Protein AF-A0A1G2PEW4-F1 (afdb_monomer_lite)

Organism: NCBI:txid1802361

Structure (mmCIF, N/CA/C/O backbone):
data_AF-A0A1G2PEW4-F1
#
_entry.id   AF-A0A1G2PEW4-F1
#
loop_
_atom_site.group_PDB
_atom_site.id
_atom_site.type_symbol
_atom_site.label_atom_id
_atom_site.label_alt_id
_atom_site.label_comp_id
_atom_site.label_asym_id
_atom_site.label_entity_id
_atom_site.label_seq_id
_atom_site.pdbx_PDB_ins_code
_atom_site.Cartn_x
_atom_site.Cartn_y
_atom_site.Cartn_z
_atom_site.occupancy
_atom_site.B_iso_or_equiv
_atom_site.auth_seq_id
_atom_site.auth_comp_id
_atom_site.auth_asym_id
_atom_site.auth_atom_id
_atom_site.pdbx_PDB_model_num
ATOM 1 N N . MET A 1 1 ? -7.128 27.985 -19.359 1.00 50.12 1 MET A N 1
ATOM 2 C CA . MET A 1 1 ? -5.841 27.483 -18.821 1.00 50.12 1 MET A CA 1
ATOM 3 C C . MET A 1 1 ? -5.766 27.439 -17.284 1.00 50.12 1 MET A C 1
ATOM 5 O O . MET A 1 1 ? -4.909 26.736 -16.777 1.00 50.12 1 MET A O 1
ATOM 9 N N . GLY A 1 2 ? -6.664 28.099 -16.530 1.00 51.53 2 GLY A N 1
ATOM 10 C CA . GLY A 1 2 ? -6.629 28.114 -15.051 1.00 51.53 2 GLY A CA 1
ATOM 11 C C . GLY A 1 2 ? -7.220 26.892 -14.322 1.00 51.53 2 GLY A C 1
ATOM 12 O O . GLY A 1 2 ? -6.851 26.635 -13.184 1.00 51.53 2 GLY A O 1
ATOM 13 N N . PHE A 1 3 ? -8.084 26.095 -14.963 1.00 54.50 3 PHE A N 1
ATOM 14 C CA . PHE A 1 3 ? -8.710 24.927 -14.316 1.00 54.50 3 PHE A CA 1
ATOM 15 C C . PHE A 1 3 ? -7.766 23.726 -14.157 1.00 54.50 3 PHE A C 1
ATOM 17 O O . PHE A 1 3 ? -7.858 22.997 -13.173 1.00 54.50 3 PHE A O 1
ATOM 24 N N . TYR A 1 4 ? -6.822 23.544 -15.086 1.00 55.22 4 TYR A N 1
ATOM 25 C CA . TYR A 1 4 ? -5.857 22.442 -15.024 1.00 55.22 4 TYR A CA 1
ATOM 26 C C . TYR A 1 4 ? -4.822 22.643 -13.913 1.00 55.22 4 TYR A C 1
ATOM 28 O O . TYR A 1 4 ? -4.490 21.693 -13.214 1.00 55.22 4 TYR A O 1
ATOM 36 N N . ILE A 1 5 ? -4.366 23.879 -13.693 1.00 56.78 5 ILE A N 1
ATOM 37 C CA . ILE A 1 5 ? -3.359 24.175 -12.664 1.00 56.78 5 ILE A CA 1
ATOM 38 C C . ILE A 1 5 ? -3.954 23.976 -11.261 1.00 56.78 5 ILE A C 1
ATOM 40 O O . ILE A 1 5 ? -3.373 23.254 -10.457 1.00 56.78 5 ILE A O 1
ATOM 44 N N . LEU A 1 6 ? -5.178 24.464 -11.019 1.00 55.62 6 LEU A N 1
ATOM 45 C CA . LEU A 1 6 ? -5.891 24.255 -9.750 1.00 55.62 6 LEU A CA 1
ATOM 46 C C . LEU A 1 6 ? -6.212 22.777 -9.467 1.00 55.62 6 LEU A C 1
ATOM 48 O O . LEU A 1 6 ? -6.226 22.360 -8.309 1.00 55.62 6 LEU A O 1
ATOM 52 N N . SER A 1 7 ? -6.467 21.968 -10.503 1.00 55.16 7 SER A N 1
ATOM 53 C CA . SER A 1 7 ? -6.730 20.531 -10.338 1.00 55.16 7 SER A CA 1
ATOM 54 C C . SER A 1 7 ? -5.473 19.745 -9.955 1.00 55.16 7 SER A C 1
ATOM 56 O O . SER A 1 7 ? -5.556 18.798 -9.174 1.00 55.16 7 SER A O 1
ATOM 58 N N . LEU A 1 8 ? -4.312 20.130 -10.488 1.00 55.03 8 LEU A N 1
ATOM 59 C CA . LEU A 1 8 ? -3.032 19.494 -10.166 1.00 55.03 8 LEU A CA 1
ATOM 60 C C . LEU A 1 8 ? -2.547 19.892 -8.764 1.00 55.03 8 LEU A C 1
ATOM 62 O O . LEU A 1 8 ? -1.988 19.070 -8.038 1.00 55.03 8 LEU A O 1
ATOM 66 N N . GLU A 1 9 ? -2.836 21.121 -8.342 1.00 54.75 9 GLU A N 1
ATOM 67 C CA . GLU A 1 9 ? -2.476 21.633 -7.017 1.00 54.75 9 GLU A CA 1
ATOM 68 C C . GLU A 1 9 ? -3.271 20.952 -5.891 1.00 54.75 9 GLU A C 1
ATOM 70 O O . GLU A 1 9 ? -2.710 20.630 -4.845 1.00 54.75 9 GLU A O 1
ATOM 75 N N . ARG A 1 10 ? -4.542 20.596 -6.139 1.00 53.34 10 ARG A N 1
ATOM 76 C CA . ARG A 1 10 ? -5.347 19.774 -5.212 1.00 53.34 10 ARG A CA 1
ATOM 77 C C . ARG A 1 10 ? -4.837 18.341 -5.066 1.00 53.34 10 ARG A C 1
ATOM 79 O O . ARG A 1 10 ? -5.002 17.759 -4.001 1.00 53.34 10 ARG A O 1
ATOM 86 N N . MET A 1 11 ? -4.215 17.769 -6.100 1.00 54.56 11 MET A N 1
ATOM 87 C CA . MET A 1 11 ? -3.590 16.444 -5.987 1.00 54.56 11 MET A CA 1
ATOM 88 C C . MET A 1 11 ? -2.274 16.495 -5.207 1.00 54.56 11 MET A C 1
ATOM 90 O O . MET A 1 11 ? -1.981 15.569 -4.456 1.00 54.56 11 MET A O 1
ATOM 94 N N . LYS A 1 12 ? -1.516 17.594 -5.315 1.00 58.94 12 LYS A N 1
ATOM 95 C CA . LYS A 1 12 ? -0.271 17.796 -4.557 1.00 58.94 12 LYS A CA 1
ATOM 96 C C . LYS A 1 12 ? -0.507 18.104 -3.066 1.00 58.94 12 LYS A C 1
ATOM 98 O O . LYS A 1 12 ? 0.386 17.856 -2.264 1.00 58.94 12 LYS A O 1
ATOM 103 N N . ASN A 1 13 ? -1.698 18.593 -2.701 1.00 52.75 13 ASN A N 1
ATOM 104 C CA . ASN A 1 13 ? -2.072 18.984 -1.332 1.00 52.75 13 ASN A CA 1
ATOM 105 C C . ASN A 1 13 ? -2.990 17.996 -0.580 1.00 52.75 13 ASN A C 1
ATOM 107 O O . ASN A 1 13 ? -3.485 18.357 0.487 1.00 52.75 13 ASN A O 1
ATOM 111 N N . ARG A 1 14 ? -3.222 16.765 -1.068 1.00 58.19 14 ARG A N 1
ATOM 112 C CA . ARG A 1 14 ? -3.957 15.763 -0.268 1.00 58.19 14 ARG A CA 1
ATOM 113 C C . ARG A 1 14 ? -3.163 15.416 0.986 1.00 58.19 14 ARG A C 1
ATOM 115 O O . ARG A 1 14 ? -2.056 14.877 0.894 1.00 58.19 14 ARG A O 1
ATOM 122 N N . SER A 1 15 ? -3.719 15.711 2.157 1.00 64.62 15 SER A N 1
ATOM 123 C CA . SER A 1 15 ? -3.067 15.411 3.430 1.00 64.62 15 SER A CA 1
ATOM 124 C C . SER A 1 15 ? -2.902 13.896 3.603 1.00 64.62 15 SER A C 1
ATOM 126 O O . SER A 1 15 ? -3.697 13.101 3.101 1.00 64.62 15 SER A O 1
ATOM 128 N N . ALA A 1 16 ? -1.873 13.468 4.339 1.00 67.06 16 ALA A N 1
ATOM 129 C CA . ALA A 1 16 ? -1.629 12.047 4.617 1.00 67.06 16 ALA A CA 1
ATOM 130 C C . ALA A 1 16 ? -2.848 11.344 5.261 1.00 67.06 16 ALA A C 1
ATOM 132 O O . ALA A 1 16 ? -3.060 10.151 5.063 1.00 67.06 16 ALA A O 1
ATOM 133 N N . SER A 1 17 ? -3.686 12.094 5.984 1.00 72.25 17 SER A N 1
ATOM 134 C CA . SER A 1 17 ? -4.940 11.603 6.565 1.00 72.25 17 SER A CA 1
ATOM 135 C C . SER A 1 17 ? -6.000 11.233 5.520 1.00 72.25 17 SER A C 1
ATOM 137 O O . SER A 1 17 ? -6.711 10.246 5.698 1.00 72.25 17 SER A O 1
ATOM 139 N N . GLU A 1 18 ? -6.103 11.975 4.415 1.00 77.94 18 GLU A N 1
ATO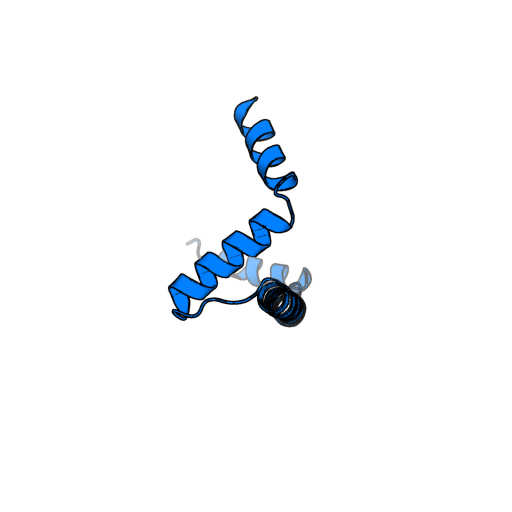M 140 C CA . GLU A 1 18 ? -7.049 11.666 3.336 1.00 77.94 18 GLU A CA 1
ATOM 141 C C . GLU A 1 18 ? -6.641 10.395 2.589 1.00 77.94 18 GLU A C 1
ATOM 143 O O . GLU A 1 18 ? -7.485 9.546 2.312 1.00 77.94 18 GLU A O 1
ATOM 148 N N . GLN A 1 19 ? -5.340 10.220 2.346 1.00 79.12 19 GLN A N 1
ATOM 149 C CA . GLN A 1 19 ? -4.792 9.047 1.656 1.00 79.12 19 GLN A CA 1
ATOM 150 C C . GLN A 1 19 ? -5.019 7.759 2.460 1.00 79.12 19 GLN A C 1
ATOM 152 O O . GLN A 1 19 ? -5.452 6.746 1.912 1.00 79.12 19 GLN A O 1
ATOM 157 N N . THR A 1 20 ? -4.804 7.806 3.778 1.00 81.50 20 THR A N 1
ATOM 158 C CA . THR A 1 20 ? -5.092 6.671 4.668 1.00 81.50 20 THR A CA 1
ATOM 159 C C . THR A 1 20 ? -6.586 6.344 4.696 1.00 81.50 20 THR A C 1
ATOM 161 O O . THR A 1 20 ? -6.960 5.172 4.682 1.00 81.50 20 THR A O 1
ATOM 164 N N . ASN A 1 21 ? -7.459 7.355 4.686 1.00 84.88 21 ASN A N 1
ATOM 165 C CA . ASN A 1 21 ? -8.907 7.142 4.652 1.00 84.88 21 ASN A CA 1
ATOM 166 C C . ASN A 1 21 ? -9.392 6.543 3.328 1.00 84.88 21 ASN A C 1
ATOM 168 O O . ASN A 1 21 ? -10.254 5.665 3.340 1.00 84.88 21 ASN A O 1
ATOM 172 N N . GLU A 1 22 ? -8.848 6.984 2.195 1.00 85.50 22 GLU A N 1
ATOM 173 C CA . GLU A 1 22 ? -9.137 6.367 0.896 1.00 85.50 22 GLU A CA 1
ATOM 174 C C . GLU A 1 22 ? -8.681 4.906 0.865 1.00 85.50 22 GLU A C 1
ATOM 176 O O . GLU A 1 22 ? -9.458 4.034 0.476 1.00 85.50 22 GLU A O 1
ATOM 181 N N . PHE A 1 23 ? -7.474 4.620 1.363 1.00 86.19 23 PHE A N 1
ATOM 182 C CA . PHE A 1 23 ? -6.960 3.254 1.452 1.00 86.19 23 PHE A CA 1
ATOM 183 C C . PHE A 1 23 ? -7.874 2.349 2.286 1.00 86.19 23 PHE A C 1
ATOM 185 O O . PHE A 1 23 ? -8.216 1.249 1.860 1.00 86.19 23 PHE A O 1
ATOM 192 N N . LYS A 1 24 ? -8.328 2.825 3.449 1.00 86.88 24 LYS A N 1
ATOM 193 C CA . LYS A 1 24 ? -9.259 2.088 4.314 1.00 86.88 24 LYS A CA 1
ATOM 194 C C . LYS A 1 24 ? -10.598 1.807 3.646 1.00 86.88 24 LYS A C 1
ATOM 196 O O . LYS A 1 24 ? -11.100 0.694 3.754 1.00 86.88 24 LYS A O 1
ATOM 201 N N . LYS A 1 25 ? -11.174 2.800 2.959 1.00 90.50 25 LYS A N 1
ATOM 202 C CA . LYS A 1 25 ? -12.435 2.628 2.223 1.00 90.50 25 LYS A CA 1
ATOM 203 C C . LYS A 1 25 ? -12.302 1.568 1.139 1.00 90.50 25 LYS A C 1
ATOM 205 O O . LYS A 1 25 ? -13.177 0.717 1.023 1.00 90.50 25 LYS A O 1
ATOM 210 N N . GLN A 1 26 ? -11.205 1.605 0.386 1.00 89.81 26 GLN A N 1
ATOM 211 C CA . GLN A 1 26 ? -10.937 0.614 -0.650 1.00 89.81 26 GLN A CA 1
ATOM 212 C C . GLN A 1 26 ? -10.742 -0.783 -0.047 1.00 89.81 26 GLN A C 1
ATOM 214 O O . GLN A 1 26 ? -11.333 -1.746 -0.522 1.00 89.81 26 GLN A O 1
ATOM 219 N N . TYR A 1 27 ? -9.986 -0.884 1.048 1.00 89.19 27 TYR A N 1
ATOM 220 C CA . TYR A 1 27 ? -9.769 -2.146 1.751 1.00 89.19 27 TYR A CA 1
ATOM 221 C C . TYR A 1 27 ? -11.080 -2.748 2.275 1.00 89.19 27 TYR A C 1
ATOM 223 O O . TYR A 1 27 ? -11.329 -3.937 2.098 1.00 89.19 27 TYR A O 1
ATOM 231 N N . PHE A 1 28 ? -11.958 -1.928 2.855 1.00 91.31 28 PHE A N 1
ATOM 232 C CA . PHE A 1 28 ? -13.280 -2.373 3.290 1.00 91.31 28 PHE A CA 1
ATOM 233 C C . PHE A 1 28 ? -14.154 -2.819 2.110 1.00 91.31 28 PHE A C 1
ATOM 235 O O . PHE A 1 28 ? -14.837 -3.832 2.204 1.00 91.31 28 PHE A O 1
ATOM 242 N N . ALA A 1 29 ? -14.117 -2.102 0.984 1.00 92.31 29 ALA A N 1
ATOM 243 C CA . ALA A 1 29 ? -14.877 -2.479 -0.206 1.00 92.31 29 ALA A CA 1
ATOM 244 C C . ALA A 1 29 ? -14.425 -3.827 -0.798 1.00 92.31 29 ALA A C 1
ATOM 246 O O . ALA A 1 29 ? -15.255 -4.573 -1.312 1.00 92.31 29 ALA A O 1
ATOM 247 N N . GLU A 1 30 ? -13.131 -4.143 -0.722 1.00 90.50 30 GLU A N 1
ATOM 248 C CA . GLU A 1 30 ? -12.569 -5.374 -1.288 1.00 90.50 30 GLU A CA 1
ATOM 249 C C . GLU A 1 30 ? -12.630 -6.571 -0.331 1.00 90.50 30 GLU A C 1
ATOM 251 O O . GLU A 1 30 ? -12.905 -7.689 -0.764 1.00 90.50 30 GLU A O 1
ATOM 256 N N . PHE A 1 31 ? -12.387 -6.352 0.963 1.00 89.88 31 PHE A N 1
ATOM 257 C CA . PHE A 1 31 ? -12.232 -7.425 1.952 1.00 89.88 31 PHE A CA 1
ATOM 258 C C . PHE A 1 31 ? -13.351 -7.466 2.999 1.00 89.88 31 PHE A C 1
ATOM 260 O O . PHE A 1 31 ? -13.440 -8.431 3.752 1.00 89.88 31 PHE A O 1
ATOM 267 N N . GLY A 1 32 ? -14.204 -6.438 3.073 1.00 91.00 32 GLY A N 1
ATOM 268 C CA . GLY A 1 32 ? -15.263 -6.325 4.084 1.00 91.00 32 GLY A CA 1
ATOM 269 C C . GLY A 1 32 ? -14.753 -6.087 5.510 1.00 91.00 32 GLY A C 1
ATOM 270 O O . GLY A 1 32 ? -15.535 -6.142 6.455 1.00 91.00 32 GLY A O 1
ATOM 271 N N . GLU A 1 33 ? -13.452 -5.836 5.682 1.00 89.31 33 GLU A N 1
ATOM 272 C CA . GLU A 1 33 ? -12.809 -5.646 6.981 1.00 89.31 33 GLU A CA 1
ATOM 273 C C . GLU A 1 33 ? -12.461 -4.175 7.223 1.00 89.31 33 GLU A C 1
ATOM 275 O O . GLU A 1 33 ? -11.818 -3.523 6.397 1.00 89.31 33 GLU A O 1
ATOM 280 N N . GLU A 1 34 ? -12.830 -3.653 8.393 1.00 88.50 34 GLU A N 1
ATOM 281 C CA . GLU A 1 34 ? -12.326 -2.362 8.858 1.00 88.50 34 GLU A CA 1
ATOM 282 C C . GLU A 1 34 ? -10.938 -2.519 9.485 1.00 88.50 34 GLU A C 1
ATOM 284 O O . GLU A 1 34 ? -10.661 -3.451 10.244 1.00 88.50 34 GLU A O 1
ATOM 289 N N . ILE A 1 35 ? -10.044 -1.578 9.180 1.00 89.38 35 ILE A N 1
ATOM 290 C CA . ILE A 1 35 ? -8.665 -1.588 9.671 1.00 89.38 35 ILE A CA 1
ATOM 291 C C . ILE A 1 35 ? -8.330 -0.291 10.410 1.00 89.38 35 ILE A C 1
ATOM 293 O O . ILE A 1 35 ? -8.746 0.807 10.024 1.00 89.38 35 ILE A O 1
ATOM 297 N N . SER A 1 36 ? -7.531 -0.417 11.474 1.00 90.88 36 SER A N 1
ATOM 298 C CA . SER A 1 36 ? -6.999 0.729 12.216 1.00 90.88 36 SER A CA 1
ATOM 299 C C . SER A 1 36 ? -6.039 1.557 11.358 1.00 90.88 36 SER A C 1
ATOM 301 O O . SER A 1 36 ? -5.482 1.068 10.372 1.00 90.88 36 SER A O 1
ATOM 303 N N . ASP A 1 37 ? -5.823 2.819 11.733 1.00 84.62 37 ASP A N 1
ATOM 304 C CA . ASP A 1 37 ? -4.866 3.723 11.074 1.00 84.62 37 ASP A CA 1
ATOM 305 C C . ASP A 1 37 ? -3.459 3.117 11.031 1.00 84.62 37 ASP A C 1
ATOM 307 O O . ASP A 1 37 ? -2.806 3.126 9.990 1.00 84.62 37 ASP A O 1
ATOM 311 N N . GLU A 1 38 ? -3.017 2.511 12.133 1.00 88.06 38 GLU A N 1
ATOM 312 C CA . GLU A 1 38 ? -1.711 1.854 12.224 1.00 88.06 38 GLU A CA 1
ATOM 313 C C . GLU A 1 38 ? -1.589 0.678 11.249 1.00 88.06 38 GLU A C 1
ATOM 315 O O . GLU A 1 38 ? -0.593 0.560 10.527 1.00 88.06 38 GLU A O 1
ATOM 320 N N . LYS A 1 39 ? -2.625 -0.172 11.169 1.00 88.62 39 LYS A N 1
ATOM 321 C CA . LYS A 1 39 ? -2.655 -1.309 10.238 1.00 88.62 39 LYS A CA 1
ATOM 322 C C . LYS A 1 39 ? -2.694 -0.822 8.786 1.00 88.62 39 LYS A C 1
ATOM 324 O O . LYS A 1 39 ? -1.989 -1.380 7.945 1.00 88.62 39 LYS A O 1
ATOM 329 N N . ALA A 1 40 ? -3.452 0.238 8.501 1.00 88.31 40 ALA A N 1
ATOM 330 C CA . ALA A 1 40 ? -3.517 0.864 7.183 1.00 88.31 40 ALA A CA 1
ATOM 331 C C . ALA A 1 40 ? -2.150 1.404 6.734 1.00 88.31 40 ALA A C 1
ATOM 333 O O . ALA A 1 40 ? -1.706 1.100 5.627 1.00 88.31 40 ALA A O 1
ATOM 334 N N . MET A 1 41 ? -1.437 2.120 7.608 1.00 87.50 41 MET A N 1
ATOM 335 C CA . MET A 1 41 ? -0.092 2.628 7.310 1.00 87.50 41 MET A CA 1
ATOM 336 C C . MET A 1 41 ? 0.920 1.500 7.076 1.00 87.50 41 MET A C 1
ATOM 338 O O . MET A 1 41 ? 1.715 1.556 6.131 1.00 87.50 41 MET A O 1
ATOM 342 N N . ALA A 1 42 ? 0.882 0.450 7.901 1.00 90.00 42 ALA A N 1
ATOM 343 C CA . ALA A 1 42 ? 1.770 -0.699 7.754 1.00 90.00 42 ALA A CA 1
ATOM 344 C C . ALA A 1 42 ? 1.542 -1.445 6.426 1.00 90.00 42 ALA A C 1
ATOM 346 O O . ALA A 1 42 ? 2.505 -1.796 5.738 1.00 90.00 42 ALA A O 1
ATOM 347 N N . LEU A 1 43 ? 0.281 -1.672 6.047 1.00 89.38 43 LEU A N 1
ATOM 348 C CA . LEU A 1 43 ? -0.077 -2.311 4.778 1.00 89.38 43 LEU A CA 1
ATOM 349 C C . LEU A 1 43 ? 0.285 -1.433 3.578 1.00 89.38 43 LEU A C 1
ATOM 351 O O . LEU A 1 43 ? 0.900 -1.933 2.637 1.00 89.38 43 LEU A O 1
ATOM 355 N N . GLY A 1 44 ? -0.009 -0.133 3.639 1.00 88.62 44 GLY A N 1
ATOM 356 C CA . GLY A 1 44 ? 0.368 0.822 2.595 1.00 88.62 4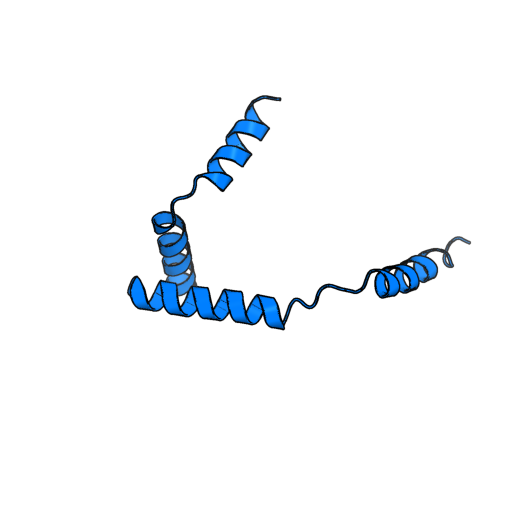4 GLY A CA 1
ATOM 357 C C . GLY A 1 44 ? 1.881 0.857 2.364 1.00 88.62 44 GLY A C 1
ATOM 358 O O . GLY A 1 44 ? 2.341 0.798 1.226 1.00 88.62 44 GLY A O 1
ATOM 359 N N . THR A 1 45 ? 2.671 0.841 3.439 1.00 89.19 45 THR A N 1
ATOM 360 C CA . THR A 1 45 ? 4.140 0.806 3.351 1.00 89.19 45 THR A CA 1
ATOM 361 C C . THR A 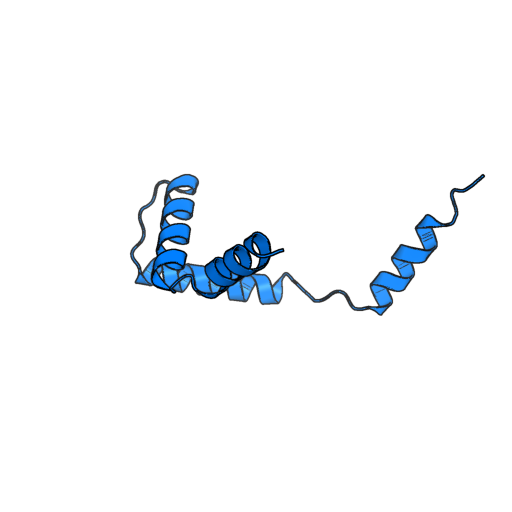1 45 ? 4.630 -0.485 2.696 1.00 89.19 45 THR A C 1
ATOM 363 O O . THR A 1 45 ? 5.459 -0.443 1.789 1.00 89.19 45 THR A O 1
ATOM 366 N N . LYS A 1 46 ? 4.092 -1.643 3.104 1.00 90.75 46 LYS A N 1
ATOM 367 C CA . LYS A 1 46 ? 4.426 -2.938 2.485 1.00 90.75 46 LYS A CA 1
ATOM 368 C C . LYS A 1 46 ? 4.080 -2.963 0.999 1.00 90.75 46 LYS A C 1
ATOM 370 O O . LYS A 1 46 ? 4.868 -3.480 0.211 1.00 90.75 46 LYS A O 1
ATOM 375 N N . LEU A 1 47 ? 2.941 -2.386 0.622 1.00 88.38 47 LEU A N 1
ATOM 376 C CA . LEU A 1 47 ? 2.504 -2.297 -0.766 1.00 88.38 47 LEU A CA 1
ATOM 377 C C . LEU A 1 47 ? 3.472 -1.453 -1.601 1.00 88.38 47 LEU A C 1
ATOM 379 O O . LEU A 1 47 ? 3.937 -1.914 -2.639 1.00 88.38 47 LEU A O 1
ATOM 383 N N . LEU A 1 48 ? 3.836 -0.258 -1.131 1.00 86.88 48 LEU A N 1
ATOM 384 C CA . LEU A 1 48 ? 4.802 0.604 -1.822 1.00 86.88 48 LEU A CA 1
ATOM 385 C C . LEU A 1 48 ? 6.164 -0.080 -1.980 1.00 86.88 48 LEU A C 1
ATOM 387 O O . LEU A 1 48 ? 6.748 -0.051 -3.064 1.00 86.88 48 LEU A O 1
ATOM 391 N N . THR A 1 49 ? 6.642 -0.754 -0.933 1.00 87.19 49 THR A N 1
ATOM 392 C CA . THR A 1 49 ? 7.877 -1.544 -0.994 1.00 87.19 49 THR A CA 1
ATOM 393 C C . THR A 1 49 ? 7.770 -2.667 -2.021 1.00 87.19 49 THR A C 1
ATOM 395 O O . THR A 1 49 ? 8.696 -2.873 -2.803 1.00 87.19 49 THR A O 1
ATOM 398 N N . LEU A 1 50 ? 6.642 -3.377 -2.070 1.00 87.38 50 LEU A N 1
ATOM 399 C CA . LEU A 1 50 ? 6.410 -4.423 -3.062 1.00 87.38 50 LEU A CA 1
ATOM 400 C C . LEU A 1 50 ? 6.429 -3.849 -4.485 1.00 87.38 50 LEU A C 1
ATOM 402 O O . LEU A 1 50 ? 7.099 -4.403 -5.355 1.00 87.38 50 LEU A O 1
ATOM 406 N N . PHE A 1 51 ? 5.772 -2.711 -4.715 1.00 84.50 51 PHE A N 1
ATOM 407 C CA . PHE A 1 51 ? 5.801 -2.027 -6.007 1.00 84.50 51 PHE A CA 1
ATOM 408 C C . PHE A 1 51 ? 7.219 -1.648 -6.426 1.00 84.50 51 PHE A C 1
ATOM 410 O O . PHE A 1 51 ? 7.565 -1.864 -7.579 1.00 84.50 51 PHE A O 1
ATOM 417 N N . GLN A 1 52 ? 8.071 -1.175 -5.516 1.00 81.19 52 GLN A N 1
ATOM 418 C CA . GLN A 1 52 ? 9.477 -0.898 -5.841 1.00 81.19 52 GLN A CA 1
ATOM 419 C C . GLN A 1 52 ? 10.246 -2.145 -6.304 1.00 81.19 52 GLN A C 1
ATOM 421 O O . GLN A 1 52 ? 11.175 -2.032 -7.101 1.00 81.19 52 GLN A O 1
ATOM 426 N N . HIS A 1 53 ? 9.866 -3.330 -5.821 1.00 81.31 53 HIS A N 1
ATOM 427 C CA . HIS A 1 53 ? 10.497 -4.588 -6.218 1.00 81.31 53 HIS A CA 1
ATOM 428 C C . HIS A 1 53 ? 9.919 -5.153 -7.523 1.00 81.31 53 HIS A C 1
ATOM 430 O O . HIS A 1 53 ? 10.666 -5.719 -8.321 1.00 81.31 53 HIS A O 1
ATOM 436 N N . ILE A 1 54 ? 8.608 -5.007 -7.749 1.00 82.56 54 ILE A N 1
ATOM 437 C CA . ILE A 1 54 ? 7.922 -5.530 -8.942 1.00 82.56 54 ILE A CA 1
ATOM 438 C C . ILE A 1 54 ? 8.109 -4.599 -10.142 1.00 82.56 54 ILE A C 1
ATOM 440 O O . ILE A 1 54 ? 8.416 -5.061 -11.242 1.00 82.56 54 ILE A O 1
ATOM 444 N N . TYR A 1 55 ? 7.956 -3.287 -9.950 1.00 74.56 55 TYR A N 1
ATOM 445 C CA . TYR A 1 55 ? 8.220 -2.296 -10.988 1.00 74.56 55 TYR A CA 1
ATOM 446 C C . TYR A 1 55 ? 9.722 -2.086 -11.122 1.00 74.56 55 TYR A C 1
ATOM 448 O O . TYR A 1 55 ? 10.310 -1.119 -10.638 1.00 74.56 55 TYR A O 1
ATOM 456 N N . ARG A 1 56 ? 10.357 -3.016 -11.833 1.00 67.25 56 ARG A N 1
ATOM 457 C CA . ARG A 1 56 ? 11.716 -2.826 -12.316 1.00 67.25 56 ARG A CA 1
ATOM 458 C C . ARG A 1 56 ? 11.670 -1.787 -13.440 1.00 67.25 56 ARG A C 1
ATOM 460 O O . ARG A 1 56 ? 10.942 -2.001 -14.411 1.00 67.25 56 ARG A O 1
ATOM 467 N N . PRO A 1 57 ? 12.424 -0.678 -13.358 1.00 69.50 57 PRO A N 1
ATOM 468 C CA . PRO A 1 57 ? 12.505 0.254 -14.472 1.00 69.50 57 PRO A CA 1
ATOM 469 C C . PRO A 1 57 ? 13.028 -0.492 -15.703 1.00 69.50 57 PRO A C 1
ATOM 471 O O . PRO A 1 57 ? 14.107 -1.092 -15.669 1.00 69.50 57 PRO A O 1
ATOM 474 N N . VAL A 1 58 ? 12.238 -0.489 -16.779 1.00 65.88 58 VAL A N 1
ATOM 475 C CA . VAL A 1 58 ? 12.633 -1.076 -18.062 1.00 65.88 58 VAL A CA 1
ATOM 476 C C . VAL A 1 58 ? 13.850 -0.302 -18.553 1.00 65.88 58 VAL A C 1
ATOM 478 O O . VAL A 1 58 ? 13.807 0.924 -18.687 1.00 65.88 58 VAL A O 1
ATOM 481 N N . LYS A 1 59 ? 14.965 -1.006 -18.777 1.00 70.50 59 LYS A N 1
ATOM 482 C CA . LYS A 1 59 ? 16.167 -0.385 -19.339 1.00 70.50 59 LYS A CA 1
ATOM 483 C C . LYS A 1 59 ? 15.804 0.213 -20.694 1.00 70.50 59 LYS A C 1
ATOM 485 O O . LYS A 1 59 ? 15.145 -0.447 -21.492 1.00 70.50 59 LYS A O 1
ATOM 490 N N . LYS A 1 60 ? 16.246 1.446 -20.959 1.00 65.81 60 LYS A N 1
ATOM 491 C CA . LYS A 1 60 ? 15.972 2.140 -22.230 1.00 65.81 60 LYS A CA 1
ATOM 492 C C . LYS A 1 60 ? 16.361 1.291 -23.444 1.00 65.81 60 LYS A C 1
ATOM 494 O O . LYS A 1 60 ? 15.640 1.286 -24.432 1.00 65.81 60 LYS A O 1
ATOM 499 N N . ASP A 1 61 ? 17.420 0.498 -23.315 1.00 66.75 61 ASP A N 1
ATOM 500 C CA . ASP A 1 61 ? 17.901 -0.410 -24.359 1.00 66.75 61 ASP A CA 1
ATOM 501 C C . ASP A 1 61 ? 16.872 -1.492 -24.738 1.00 66.75 61 ASP A C 1
ATOM 503 O O . ASP A 1 61 ? 16.828 -1.928 -25.882 1.00 66.75 61 ASP A O 1
ATOM 507 N N . TRP A 1 62 ? 15.998 -1.904 -23.811 1.00 68.94 62 TRP A N 1
ATOM 508 C CA . TRP A 1 62 ? 14.921 -2.865 -24.088 1.00 68.94 62 TRP A CA 1
ATOM 509 C C . TRP A 1 62 ? 13.738 -2.226 -24.822 1.00 68.94 62 TRP A C 1
ATOM 511 O O . TRP A 1 62 ? 13.007 -2.924 -25.517 1.00 68.94 62 TRP A O 1
ATOM 521 N N . LEU A 1 63 ? 13.560 -0.906 -24.710 1.00 65.12 63 LEU A N 1
ATOM 522 C CA . LEU A 1 63 ? 12.539 -0.177 -25.470 1.00 65.12 63 LEU A CA 1
ATOM 523 C C . LEU A 1 63 ? 12.941 -0.006 -26.942 1.00 65.12 63 LEU A C 1
ATOM 525 O O . LEU A 1 63 ? 12.066 0.012 -27.805 1.00 65.12 63 LEU A O 1
ATOM 529 N N . ALA A 1 64 ? 14.243 0.075 -27.239 1.00 64.00 64 ALA A N 1
ATOM 530 C CA . ALA A 1 64 ? 14.736 0.190 -28.612 1.00 64.00 64 ALA A CA 1
ATOM 531 C C . ALA A 1 64 ? 14.375 -1.049 -29.454 1.00 64.00 64 ALA A C 1
ATOM 533 O O . ALA A 1 64 ? 13.869 -0.905 -30.560 1.00 64.00 64 ALA A O 1
ATOM 534 N N . VAL A 1 65 ? 14.514 -2.254 -28.888 1.00 60.97 65 VAL A N 1
ATOM 535 C CA . VAL A 1 65 ? 14.227 -3.523 -29.588 1.00 60.97 65 VAL A CA 1
ATOM 536 C C . VAL A 1 65 ? 12.741 -3.683 -29.936 1.00 60.97 65 VAL A C 1
ATOM 538 O O . VAL A 1 65 ? 12.407 -4.184 -31.000 1.00 60.97 65 VAL A O 1
ATOM 541 N N . VAL A 1 66 ? 11.830 -3.214 -29.078 1.00 60.16 66 VAL A N 1
ATOM 542 C CA . VAL A 1 66 ? 10.372 -3.321 -29.310 1.00 60.16 66 VAL A CA 1
ATOM 543 C C . VAL A 1 66 ? 9.870 -2.294 -30.339 1.00 60.16 66 VAL A C 1
ATOM 545 O O . VAL A 1 66 ? 8.792 -2.453 -30.910 1.00 60.16 66 VAL A O 1
ATOM 548 N N . SER A 1 67 ? 10.651 -1.241 -30.594 1.00 58.12 67 SER A N 1
ATOM 549 C CA . SER A 1 67 ? 10.288 -0.167 -31.527 1.00 58.12 67 SER A CA 1
ATOM 550 C C . SER A 1 67 ? 10.512 -0.551 -32.995 1.00 58.1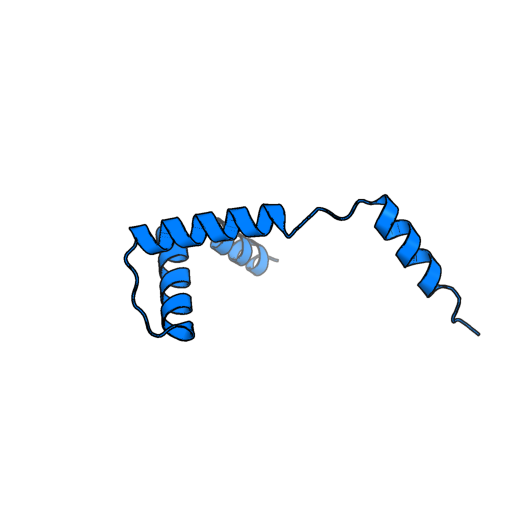2 67 SER A C 1
ATOM 552 O O . SER A 1 67 ? 9.788 -0.060 -33.860 1.00 58.12 67 SER A O 1
ATOM 554 N N . ASP A 1 68 ? 11.475 -1.436 -33.277 1.00 55.78 68 ASP A N 1
ATOM 555 C CA . ASP A 1 68 ? 11.832 -1.829 -34.649 1.00 55.78 68 ASP A CA 1
ATOM 556 C C . ASP A 1 68 ? 10.861 -2.863 -35.253 1.00 55.78 68 ASP A C 1
ATOM 558 O O . ASP A 1 68 ? 10.623 -2.856 -36.463 1.00 55.78 68 ASP A O 1
ATOM 562 N N . ASP A 1 69 ? 10.196 -3.678 -34.426 1.00 53.47 69 ASP A N 1
ATOM 563 C C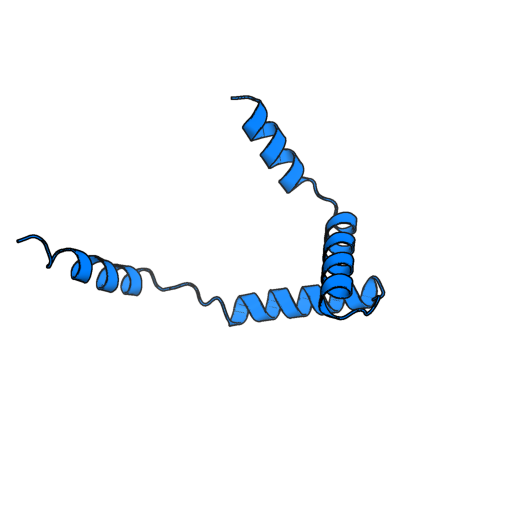A . ASP A 1 69 ? 9.249 -4.705 -34.897 1.00 53.47 69 ASP A CA 1
ATOM 564 C C . ASP A 1 69 ? 7.910 -4.136 -35.410 1.00 53.47 69 ASP A C 1
ATOM 566 O O . ASP A 1 69 ? 7.151 -4.837 -36.079 1.00 53.47 69 ASP A O 1
ATOM 570 N N . GLN A 1 70 ? 7.608 -2.857 -35.159 1.00 51.53 70 GLN A N 1
ATOM 571 C CA . GLN A 1 70 ? 6.374 -2.214 -35.642 1.00 51.53 70 GLN A CA 1
ATOM 572 C C . GLN A 1 70 ? 6.516 -1.574 -37.036 1.00 51.53 70 GLN A C 1
ATOM 574 O O . GLN A 1 70 ? 5.534 -1.052 -37.567 1.00 51.53 70 GLN A O 1
ATOM 579 N N . ASN A 1 71 ? 7.705 -1.615 -37.657 1.00 49.34 71 ASN A N 1
ATOM 580 C CA . ASN A 1 71 ? 7.944 -1.018 -38.981 1.00 49.34 71 ASN A CA 1
ATOM 581 C C . ASN A 1 71 ? 8.000 -2.037 -40.141 1.00 49.34 71 ASN A C 1
ATOM 583 O O . ASN A 1 71 ? 8.211 -1.641 -41.284 1.00 49.34 71 ASN A O 1
ATOM 587 N N . SER A 1 72 ? 7.787 -3.337 -39.896 1.00 47.19 72 SER A N 1
ATOM 588 C CA . SER A 1 72 ? 7.804 -4.364 -40.958 1.00 47.19 72 SER A CA 1
ATOM 589 C C . SER A 1 72 ? 6.432 -4.683 -41.567 1.00 47.19 72 SER A C 1
ATOM 591 O O . SER A 1 72 ? 6.348 -5.505 -42.475 1.00 47.19 72 SER A O 1
ATOM 593 N N . ASN A 1 73 ? 5.357 -4.020 -41.121 1.00 50.62 73 ASN A N 1
ATOM 594 C CA . ASN A 1 73 ? 3.997 -4.270 -41.613 1.00 50.62 73 ASN A CA 1
ATOM 595 C C . ASN A 1 73 ? 3.361 -3.030 -42.269 1.00 50.62 73 ASN A C 1
ATOM 597 O O . ASN A 1 73 ? 2.234 -2.639 -41.962 1.00 50.62 73 ASN A O 1
ATOM 601 N N . LYS A 1 74 ? 4.099 -2.397 -43.186 1.00 41.84 74 LYS A N 1
ATOM 602 C CA . LYS A 1 74 ? 3.523 -1.535 -44.226 1.00 41.84 74 LYS A CA 1
ATOM 603 C C . LYS A 1 74 ? 3.903 -2.103 -45.591 1.00 41.84 74 LYS A C 1
ATOM 605 O O . LYS A 1 74 ? 5.059 -2.031 -45.994 1.00 41.84 74 LYS A O 1
ATOM 610 N N . ILE A 1 75 ? 2.892 -2.726 -46.196 1.00 37.72 75 ILE A N 1
ATOM 611 C CA . ILE A 1 75 ? 2.800 -3.228 -47.574 1.00 37.72 75 ILE A CA 1
ATOM 612 C C . ILE A 1 75 ? 3.073 -2.094 -48.563 1.00 37.72 75 ILE A C 1
ATOM 614 O O . ILE A 1 75 ? 2.578 -0.973 -48.297 1.00 37.72 75 ILE A O 1
#

Secondary structure (DSSP, 8-state):
-HHHHHHHHHHHT--HHHHHHHHHHHHHHHHS----HHHHHHHHHHHHHHHHHH-PPPPHHHHHHHHHTTSS---

Sequence (75 aa):
MGFYILSLERMKNRSASEQTNEFKKQYFAEFGEEISDEKAMALGTKLLTLFQHIYRPVKKDWLAVVSDDQNSNKI

Radius of gyration: 20.14 Å; chains: 1; bounding box: 33×36×60 Å

pLDDT: mean 72.59, std 15.83, range [37.72, 92.31]

F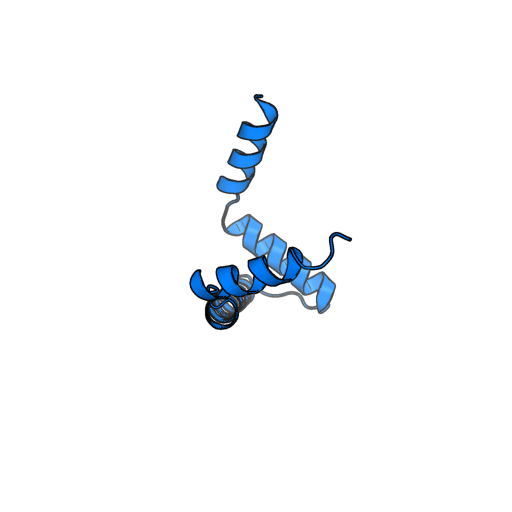oldseek 3Di:
DPVVVVVVVVVVPDDPVNVLVVQQVVCCVVPVDGDDSVRSVVVVVVVVVVCVVVPDPDDVVNVVVVVVVVPPPDD